Protein AF-A0A2N5IXK1-F1 (afdb_monomer_lite)

pLDDT: mean 75.49, std 18.15, range [35.62, 97.06]

Foldseek 3Di:
DVVVVVVVVVVVVVVVVVVVVVVVVPPDDDDDPPPPDDDDDDDDDDDDDDDDDDDDDDDDDDDPDDADFPFQQDDPPDDADFQGFRTAGPLRTDTDFDDPDDPNDDDDQQFFDPSQLSLQVSLVVVPQDDPDDRRHCHDSSLVSVQVSCVVVVGHRDPSPDDD

Structure (mmCIF, N/CA/C/O backbone):
data_AF-A0A2N5IXK1-F1
#
_entry.id   AF-A0A2N5IXK1-F1
#
loop_
_atom_site.group_PDB
_atom_site.id
_atom_site.type_symbol
_atom_site.label_atom_id
_atom_site.label_alt_id
_atom_site.label_comp_id
_atom_site.label_asym_id
_atom_site.label_entity_id
_atom_site.label_seq_id
_atom_site.pdbx_PDB_ins_code
_atom_site.Cartn_x
_atom_site.Cartn_y
_atom_site.Cartn_z
_atom_site.occupancy
_atom_site.B_iso_or_equiv
_atom_site.auth_seq_id
_atom_site.auth_comp_id
_atom_site.auth_asym_id
_atom_site.auth_atom_id
_atom_site.pdbx_PDB_model_num
ATOM 1 N N . MET A 1 1 ? -88.025 -33.841 108.623 1.00 56.31 1 MET A N 1
ATOM 2 C CA . MET A 1 1 ? -87.505 -34.176 107.274 1.00 56.31 1 MET A CA 1
ATOM 3 C C . MET A 1 1 ? -87.678 -33.063 106.230 1.00 56.31 1 MET A C 1
ATOM 5 O O . MET A 1 1 ? -87.089 -33.182 105.170 1.00 56.31 1 MET A O 1
ATOM 9 N N . THR A 1 2 ? -88.391 -31.962 106.502 1.00 46.94 2 THR A N 1
ATOM 10 C CA . THR A 1 2 ? -88.570 -30.840 105.549 1.00 46.94 2 THR A CA 1
ATOM 11 C C . THR A 1 2 ? -87.447 -29.791 105.598 1.00 46.94 2 THR A C 1
ATOM 13 O O . THR A 1 2 ? -87.070 -29.246 104.566 1.00 46.94 2 THR A O 1
ATOM 16 N N . LEU A 1 3 ? -86.839 -29.568 106.769 1.00 49.41 3 LEU A N 1
ATOM 17 C CA . LEU A 1 3 ? -85.755 -28.588 106.970 1.00 49.41 3 LEU A CA 1
ATOM 18 C C . LEU A 1 3 ? -84.430 -28.967 106.277 1.00 49.41 3 LEU A C 1
ATOM 20 O O . LEU A 1 3 ? -83.700 -28.094 105.818 1.00 49.41 3 LEU A O 1
ATOM 24 N N . LEU A 1 4 ? -84.144 -30.267 106.140 1.00 49.84 4 LEU A N 1
ATOM 25 C CA . LEU A 1 4 ? -82.929 -30.766 105.481 1.00 49.84 4 LEU A CA 1
ATOM 26 C C . LEU A 1 4 ? -82.989 -30.599 103.948 1.00 49.84 4 LEU A C 1
ATOM 28 O O . LEU A 1 4 ? -81.966 -30.381 103.306 1.00 49.84 4 LEU A O 1
ATOM 32 N N . ALA A 1 5 ? -84.191 -30.654 103.364 1.00 52.38 5 ALA A N 1
ATOM 33 C CA . ALA A 1 5 ? -84.392 -30.537 101.921 1.00 52.38 5 ALA A CA 1
ATOM 34 C C . ALA A 1 5 ? -84.197 -29.097 101.413 1.00 52.38 5 ALA A C 1
ATOM 36 O O . ALA A 1 5 ? -83.622 -28.900 100.347 1.00 52.38 5 ALA A O 1
ATOM 37 N N . MET A 1 6 ? -84.601 -28.078 102.183 1.00 56.41 6 MET A N 1
ATOM 38 C CA . MET A 1 6 ? -84.415 -26.673 101.779 1.00 56.41 6 MET A CA 1
ATOM 39 C C . MET A 1 6 ? -82.949 -26.224 101.851 1.00 56.41 6 MET A C 1
ATOM 41 O O . MET A 1 6 ? -82.510 -25.443 101.009 1.00 56.41 6 MET A O 1
ATOM 45 N N . LEU A 1 7 ? -82.172 -26.762 102.798 1.00 52.81 7 LEU A N 1
ATOM 46 C CA . LEU A 1 7 ? -80.740 -26.468 102.914 1.00 52.81 7 LEU A CA 1
ATOM 47 C C . LEU A 1 7 ? -79.948 -27.012 101.711 1.00 52.81 7 LEU A C 1
ATOM 49 O O . LEU A 1 7 ? -79.065 -26.338 101.185 1.00 52.81 7 LEU A O 1
ATOM 53 N N . LEU A 1 8 ? -80.310 -28.208 101.237 1.00 52.09 8 LEU A N 1
ATOM 54 C CA . LEU A 1 8 ? -79.696 -28.838 100.065 1.00 52.09 8 LEU A CA 1
ATOM 55 C C . LEU A 1 8 ? -80.005 -28.087 98.764 1.00 52.09 8 LEU A C 1
ATOM 57 O O . LEU A 1 8 ? -79.115 -27.917 97.932 1.00 52.09 8 LEU A O 1
ATOM 61 N N . VAL A 1 9 ? -81.231 -27.582 98.604 1.00 58.09 9 VAL A N 1
ATOM 62 C CA . VAL A 1 9 ? -81.610 -26.788 97.423 1.00 58.09 9 VAL A CA 1
ATOM 63 C C . VAL A 1 9 ? -80.910 -25.425 97.424 1.00 58.09 9 VAL A C 1
ATOM 65 O O . VAL A 1 9 ? -80.415 -24.998 96.383 1.00 58.09 9 VAL A O 1
ATOM 68 N N . GLY A 1 10 ? -80.786 -24.770 98.584 1.00 46.16 10 GLY A N 1
ATOM 69 C CA . GLY A 1 10 ? -80.054 -23.505 98.709 1.00 46.16 10 GLY A CA 1
ATOM 70 C C . GLY A 1 10 ? -78.570 -23.634 98.348 1.00 46.16 10 GLY A C 1
ATOM 71 O O . GLY A 1 10 ? -78.046 -22.813 97.596 1.00 46.16 10 GLY A O 1
ATOM 72 N N . LEU A 1 11 ? -77.906 -24.700 98.811 1.00 54.97 11 LEU A N 1
ATOM 73 C CA . LEU A 1 11 ? -76.498 -24.962 98.493 1.00 54.97 11 LEU A CA 1
ATOM 74 C C . LEU A 1 11 ? -76.287 -25.241 96.993 1.00 54.97 11 LEU A C 1
ATOM 76 O O . LEU A 1 11 ? -75.296 -24.803 96.409 1.00 54.97 11 LEU A O 1
ATOM 80 N N . LEU A 1 12 ? -77.239 -25.930 96.357 1.00 49.38 12 LEU A N 1
ATOM 81 C CA . LEU A 1 12 ? -77.168 -26.278 94.939 1.00 49.38 12 LEU A CA 1
ATOM 82 C C . LEU A 1 12 ? -77.356 -25.051 94.033 1.00 49.38 12 LEU A C 1
ATOM 84 O O . LEU A 1 12 ? -76.640 -24.908 93.045 1.00 49.38 12 LEU A O 1
ATOM 88 N N . VAL A 1 13 ? -78.244 -24.120 94.397 1.00 56.47 13 VAL A N 1
ATOM 89 C CA . VAL A 1 13 ? -78.426 -22.863 93.648 1.00 56.47 13 VAL A CA 1
ATOM 90 C C . VAL A 1 13 ? -77.197 -21.955 93.776 1.00 56.47 13 VAL A C 1
ATOM 92 O O . VAL A 1 13 ? -76.730 -21.422 92.771 1.00 56.47 13 VAL A O 1
ATOM 95 N N . VAL A 1 14 ? -76.616 -21.826 94.975 1.00 53.66 14 VAL A N 1
ATOM 96 C CA . VAL A 1 14 ? -75.393 -21.024 95.185 1.00 53.66 14 VAL A CA 1
ATOM 97 C C . VAL A 1 14 ? -74.198 -21.614 94.427 1.00 53.66 14 VAL A C 1
ATOM 99 O O . VAL A 1 14 ? -73.434 -20.867 93.816 1.00 53.66 14 VAL A O 1
ATOM 102 N N . GLY A 1 15 ? -74.070 -22.945 94.396 1.00 47.12 15 GLY A N 1
ATOM 103 C CA . GLY A 1 15 ? -73.021 -23.631 93.639 1.00 47.12 15 GLY A CA 1
ATOM 104 C C . GLY A 1 15 ? -73.095 -23.363 92.133 1.00 47.12 15 GLY A C 1
ATOM 105 O O . GLY A 1 15 ? -72.076 -23.052 91.519 1.00 47.12 15 GLY A O 1
ATOM 106 N N . VAL A 1 16 ? -74.299 -23.401 91.548 1.00 54.97 16 VAL A N 1
ATOM 107 C CA . VAL A 1 16 ? -74.495 -23.161 90.108 1.00 54.97 16 VAL A CA 1
ATOM 108 C C . VAL A 1 16 ? -74.188 -21.708 89.729 1.00 54.97 16 VAL A C 1
ATOM 110 O O . VAL A 1 16 ? -73.510 -21.478 88.726 1.00 54.97 16 VAL A O 1
ATOM 113 N N . VAL A 1 17 ? -74.594 -20.725 90.543 1.00 52.72 17 VAL A N 1
ATOM 114 C CA . VAL A 1 17 ? -74.284 -19.306 90.278 1.00 52.72 17 VAL A CA 1
ATOM 115 C C . VAL A 1 17 ? -72.785 -19.009 90.431 1.00 52.72 17 VAL A C 1
ATOM 117 O O . VAL A 1 17 ? -72.221 -18.279 89.620 1.00 52.72 17 VAL A O 1
ATOM 120 N N . ALA A 1 18 ? -72.100 -19.618 91.405 1.00 48.97 18 ALA A N 1
ATOM 121 C CA . ALA A 1 18 ? -70.651 -19.455 91.551 1.00 48.97 18 ALA A CA 1
ATOM 122 C C . ALA A 1 18 ? -69.880 -20.024 90.343 1.00 48.97 18 ALA A C 1
ATOM 124 O O . ALA A 1 18 ? -68.921 -19.410 89.871 1.00 48.97 18 ALA A O 1
ATOM 125 N N . THR A 1 19 ? -70.330 -21.156 89.787 1.00 50.62 19 THR A N 1
ATOM 126 C CA . THR A 1 19 ? -69.709 -21.743 88.589 1.00 50.62 19 THR A CA 1
ATOM 127 C C . THR A 1 19 ? -69.956 -20.941 87.311 1.00 50.62 19 THR A C 1
ATOM 129 O O . THR A 1 19 ? -69.054 -20.850 86.482 1.00 50.62 19 THR A O 1
ATOM 132 N N . THR A 1 20 ? -71.123 -20.316 87.126 1.00 54.28 20 THR A N 1
ATOM 133 C CA . THR A 1 20 ? -71.407 -19.553 85.895 1.00 54.28 20 THR A CA 1
ATOM 134 C C . THR A 1 20 ? -70.627 -18.240 85.821 1.00 54.28 20 THR A C 1
ATOM 136 O O . THR A 1 20 ? -70.146 -17.884 84.744 1.00 54.28 20 THR A O 1
ATOM 139 N N . VAL A 1 21 ? -70.427 -17.556 86.954 1.00 56.66 21 VAL A N 1
ATOM 140 C CA . VAL A 1 21 ? -69.632 -16.315 87.022 1.00 56.66 21 VAL A CA 1
ATOM 141 C C . VAL A 1 21 ? -68.136 -16.605 86.847 1.00 56.66 21 VAL A C 1
ATOM 143 O O . VAL A 1 21 ? -67.452 -15.883 86.121 1.00 56.66 21 VAL A O 1
ATOM 146 N N . GLY A 1 22 ? -67.635 -17.706 87.421 1.00 49.69 22 GLY A N 1
ATOM 147 C CA . GLY A 1 22 ? -66.241 -18.132 87.247 1.00 49.69 22 GLY A CA 1
ATOM 148 C C . GLY A 1 22 ? -65.883 -18.492 85.799 1.00 49.69 22 GLY A C 1
ATOM 149 O O . GLY A 1 22 ? -64.770 -18.225 85.357 1.00 49.69 22 GLY A O 1
ATOM 150 N N . ILE A 1 23 ? -66.832 -19.033 85.026 1.00 49.50 23 ILE A N 1
ATOM 151 C CA . ILE A 1 23 ? -66.604 -19.433 83.626 1.00 49.50 23 ILE A CA 1
ATOM 152 C C . ILE A 1 23 ? -66.670 -18.236 82.656 1.00 49.50 23 ILE A C 1
ATOM 154 O O . ILE A 1 23 ? -66.015 -18.265 81.612 1.00 49.50 23 ILE A O 1
ATOM 158 N N . GLN A 1 24 ? -67.399 -17.159 82.983 1.00 49.53 24 GLN A N 1
ATOM 159 C CA . GLN A 1 24 ? -67.394 -15.935 82.164 1.00 49.53 24 GLN A CA 1
ATOM 160 C C . GLN A 1 24 ? -66.088 -15.139 82.284 1.00 49.53 24 GLN A C 1
ATOM 162 O O . GLN A 1 24 ? -65.671 -14.521 81.308 1.00 49.53 24 GLN A O 1
ATOM 167 N N . ALA A 1 25 ? -65.411 -15.197 83.433 1.00 49.00 25 ALA A N 1
ATOM 168 C CA . ALA A 1 25 ? -64.167 -14.462 83.669 1.00 49.00 25 ALA A CA 1
ATOM 169 C C . ALA A 1 25 ? -62.928 -15.071 82.975 1.00 49.00 25 ALA A C 1
ATOM 171 O O . ALA A 1 25 ? -61.866 -14.454 82.977 1.00 49.00 25 ALA A O 1
ATOM 172 N N . SER A 1 26 ? -63.037 -16.263 82.373 1.00 49.75 26 SER A N 1
ATOM 173 C CA . SER A 1 26 ? -61.887 -17.006 81.824 1.00 49.75 26 SER A CA 1
ATOM 174 C C . SER A 1 26 ? -61.920 -17.229 80.309 1.00 49.75 26 SER A C 1
ATOM 176 O O . SER A 1 26 ? -61.146 -18.032 79.792 1.00 49.75 26 SER A O 1
ATOM 178 N N . ARG A 1 27 ? -62.775 -16.522 79.559 1.00 51.09 27 ARG A N 1
ATOM 179 C CA . ARG A 1 27 ? -62.769 -16.587 78.087 1.00 51.09 27 ARG A CA 1
ATOM 180 C C . ARG A 1 27 ? -62.034 -15.393 77.470 1.00 51.09 27 ARG A C 1
ATOM 182 O O . ARG A 1 27 ? -62.657 -14.454 77.000 1.00 51.09 27 ARG A O 1
ATOM 189 N N . GLY A 1 28 ? -60.702 -15.510 77.475 1.00 45.88 28 GLY A N 1
ATOM 190 C CA . GLY A 1 28 ? -59.775 -14.993 76.459 1.00 45.88 28 GLY A CA 1
ATOM 191 C C . GLY A 1 28 ? -59.568 -13.479 76.386 1.00 45.88 28 GLY A C 1
ATOM 192 O O . GLY A 1 28 ? -60.270 -12.795 75.647 1.00 45.88 28 GLY A O 1
ATOM 193 N N . GLN A 1 29 ? -58.517 -12.972 77.041 1.00 50.97 29 GLN A N 1
ATOM 194 C CA . GLN A 1 29 ? -57.837 -11.770 76.546 1.00 50.97 29 GLN A CA 1
ATOM 195 C C . GLN A 1 29 ? -57.317 -12.069 75.129 1.00 50.97 29 GLN A C 1
ATOM 197 O O . GLN A 1 29 ? -56.680 -13.108 74.948 1.00 50.97 29 GLN A O 1
ATOM 202 N N . PRO A 1 30 ? -57.571 -11.212 74.129 1.00 49.03 30 PRO A N 1
ATOM 203 C CA . PRO A 1 30 ? -56.895 -11.313 72.844 1.00 49.03 30 PRO A CA 1
ATOM 204 C C . PRO A 1 30 ? -55.384 -11.222 73.087 1.00 49.03 30 PRO A C 1
ATOM 206 O O . PRO A 1 30 ? -54.905 -10.192 73.559 1.00 49.03 30 PRO A O 1
ATOM 209 N N . GLU A 1 31 ? -54.641 -12.299 72.826 1.00 61.09 31 GLU A N 1
ATOM 210 C CA . GLU A 1 31 ? -53.180 -12.234 72.767 1.00 61.09 31 GLU A CA 1
ATOM 211 C C . GLU A 1 31 ? -52.816 -11.247 71.657 1.00 61.09 31 GLU A C 1
ATOM 213 O O . GLU A 1 31 ? -53.171 -11.446 70.492 1.00 61.09 31 GLU A O 1
ATOM 218 N N . GLU A 1 32 ? -52.160 -10.144 72.026 1.00 59.16 32 GLU A N 1
A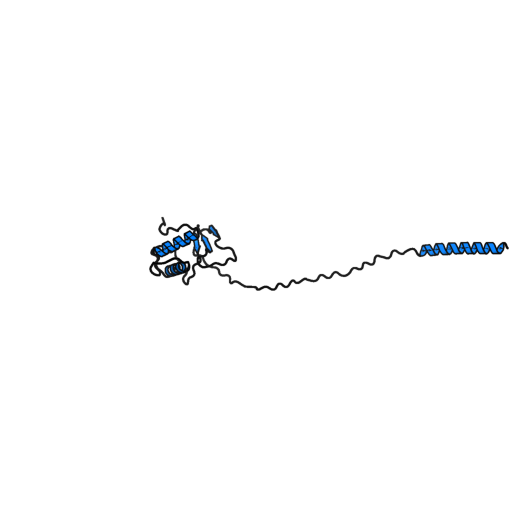TOM 219 C CA . GLU A 1 32 ? -51.607 -9.216 71.047 1.00 59.16 32 GLU A CA 1
ATOM 220 C C . GLU A 1 32 ? -50.683 -10.003 70.104 1.00 59.16 32 GLU A C 1
ATOM 222 O O . GLU A 1 32 ? -49.837 -10.768 70.581 1.00 59.16 32 GLU A O 1
ATOM 227 N N . PRO A 1 33 ? -50.824 -9.868 68.774 1.00 50.53 33 PRO A N 1
ATOM 228 C CA . PRO A 1 33 ? -49.968 -10.581 67.843 1.00 50.53 33 PRO A CA 1
ATOM 229 C C . PRO A 1 33 ? -48.516 -10.157 68.075 1.00 50.53 33 PRO A C 1
ATOM 231 O O . PRO A 1 33 ? -48.122 -9.037 67.751 1.00 50.53 33 PRO A O 1
ATOM 234 N N . ALA A 1 34 ? -47.711 -11.062 68.633 1.00 54.62 34 ALA A N 1
ATOM 235 C CA . ALA A 1 34 ? -46.278 -10.872 68.771 1.00 54.62 34 ALA A CA 1
ATOM 236 C C . ALA A 1 34 ? -45.654 -10.796 67.370 1.00 54.62 34 ALA A C 1
ATOM 238 O O . ALA A 1 34 ? -45.424 -11.806 66.703 1.00 54.62 34 ALA A O 1
ATOM 239 N N . THR A 1 35 ? -45.383 -9.581 66.900 1.00 46.81 35 THR A N 1
ATOM 240 C CA . THR A 1 35 ? -44.613 -9.354 65.679 1.00 46.81 35 THR A CA 1
ATOM 241 C C . THR A 1 35 ? -43.155 -9.726 65.935 1.00 46.81 35 THR A C 1
ATOM 243 O O . THR A 1 35 ? -42.378 -8.935 66.469 1.00 46.81 35 THR A O 1
ATOM 246 N N . LEU A 1 36 ? -42.773 -10.945 65.554 1.00 44.50 36 LEU A N 1
ATOM 247 C CA . LEU A 1 36 ? -41.376 -11.362 65.424 1.00 44.50 36 LEU A CA 1
ATOM 248 C C . LEU A 1 36 ? -40.773 -10.707 64.176 1.00 44.50 36 LEU A C 1
ATOM 250 O O . LEU A 1 36 ? -40.647 -11.320 63.117 1.00 44.50 36 LEU A O 1
ATOM 254 N N . THR A 1 37 ? -40.411 -9.432 64.286 1.00 54.78 37 THR A N 1
ATOM 255 C CA . THR A 1 37 ? -39.716 -8.715 63.215 1.00 54.78 37 THR A CA 1
ATOM 256 C C . THR A 1 37 ? -38.216 -8.967 63.353 1.00 54.78 37 THR A C 1
ATOM 258 O O . THR A 1 37 ? -37.537 -8.345 64.168 1.00 54.78 37 THR A O 1
ATOM 261 N N . ALA A 1 38 ? -37.674 -9.906 62.577 1.00 62.56 38 ALA A N 1
ATOM 262 C CA . ALA A 1 38 ? -36.228 -10.083 62.473 1.00 62.56 38 ALA A CA 1
ATOM 263 C C . ALA A 1 38 ? -35.623 -8.945 61.634 1.00 62.56 38 ALA A C 1
ATOM 265 O O . ALA A 1 38 ? -36.141 -8.596 60.572 1.00 62.56 38 ALA A O 1
ATOM 266 N N . THR A 1 39 ? -34.516 -8.355 62.089 1.00 58.53 39 THR A N 1
ATOM 267 C CA . THR A 1 39 ? -33.804 -7.315 61.335 1.00 58.53 39 THR A CA 1
ATOM 268 C C . THR A 1 39 ? -33.257 -7.884 60.024 1.00 58.53 39 THR A C 1
ATOM 270 O O . THR A 1 39 ? -32.372 -8.740 60.031 1.00 58.53 39 THR A O 1
ATOM 273 N N . ILE A 1 40 ? -33.747 -7.377 58.892 1.00 58.69 40 ILE A N 1
ATOM 274 C CA . ILE A 1 40 ? -33.197 -7.675 57.565 1.00 58.69 40 ILE A CA 1
ATOM 275 C C . ILE A 1 40 ? -31.800 -7.042 57.481 1.00 58.69 40 ILE A C 1
ATOM 277 O O . ILE A 1 40 ? -31.646 -5.837 57.674 1.00 58.69 40 ILE A O 1
ATOM 281 N N . ARG A 1 41 ? -30.764 -7.851 57.218 1.00 57.75 41 ARG A N 1
ATOM 282 C CA . ARG A 1 41 ? -29.396 -7.371 56.966 1.00 57.75 41 ARG A CA 1
ATOM 283 C C . ARG A 1 41 ? -29.095 -7.431 55.474 1.00 57.75 41 ARG A C 1
ATOM 285 O O . ARG A 1 41 ? -28.936 -8.516 54.922 1.00 57.75 41 ARG A O 1
ATOM 292 N N . THR A 1 42 ? -28.951 -6.275 54.842 1.00 55.84 42 THR A N 1
ATOM 293 C CA . THR A 1 42 ? -28.421 -6.163 53.480 1.00 55.84 42 THR A CA 1
ATOM 294 C C . THR A 1 42 ? -26.915 -6.430 53.524 1.00 55.84 42 THR A C 1
ATOM 296 O O . THR A 1 42 ? -26.179 -5.714 54.200 1.00 55.84 42 THR A O 1
ATOM 299 N N . ARG A 1 43 ? -26.444 -7.485 52.853 1.00 57.84 43 ARG A N 1
ATOM 300 C CA . ARG A 1 43 ? -25.011 -7.728 52.619 1.00 57.84 43 ARG A CA 1
ATOM 301 C C . ARG A 1 43 ? -24.707 -7.465 51.152 1.00 57.84 43 ARG A C 1
ATOM 303 O O . ARG A 1 43 ? -25.490 -7.844 50.287 1.00 57.84 43 ARG A O 1
ATOM 310 N N . THR A 1 44 ? -23.571 -6.840 50.883 1.00 66.25 44 THR A N 1
ATOM 311 C CA . THR A 1 44 ? -23.043 -6.692 49.528 1.00 66.25 44 THR A CA 1
ATOM 312 C C . THR A 1 44 ? -22.620 -8.070 49.023 1.00 66.25 44 THR A C 1
ATOM 314 O O . THR A 1 44 ? -21.726 -8.683 49.606 1.00 66.25 44 THR A O 1
ATOM 317 N N . LEU A 1 45 ? -23.265 -8.577 47.970 1.00 57.53 45 LEU A N 1
ATOM 318 C CA . LEU A 1 45 ? -22.700 -9.668 47.180 1.00 57.53 45 LEU A CA 1
ATOM 319 C C . LEU A 1 45 ? -21.609 -9.046 46.306 1.00 57.53 45 LEU A C 1
ATOM 321 O O . LEU A 1 45 ? -21.910 -8.263 45.409 1.00 57.53 45 LEU A O 1
ATOM 325 N N . ALA A 1 46 ? -20.350 -9.336 46.622 1.00 66.44 46 ALA A N 1
ATOM 326 C CA . ALA A 1 46 ? -19.236 -9.040 45.738 1.00 66.44 46 ALA A CA 1
ATOM 327 C C . ALA A 1 46 ? -19.022 -10.265 44.846 1.00 66.44 46 ALA A C 1
ATOM 329 O O . ALA A 1 46 ? -18.762 -11.353 45.358 1.00 66.44 46 ALA A O 1
ATOM 330 N N . ASP A 1 47 ? -19.181 -10.085 43.538 1.00 64.19 47 ASP A N 1
ATOM 331 C CA . ASP A 1 47 ? -18.802 -11.080 42.540 1.00 64.19 47 ASP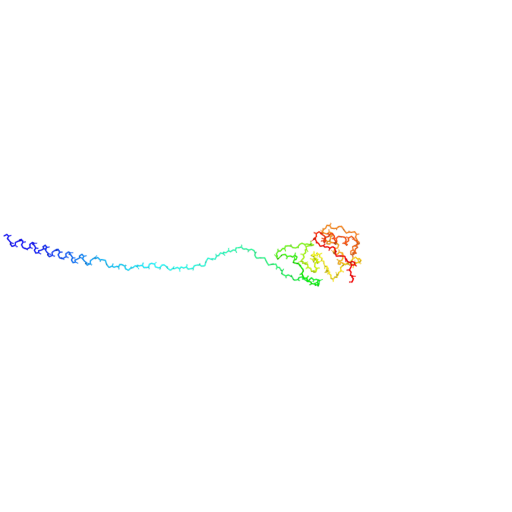 A CA 1
ATOM 332 C C . ASP A 1 47 ? -17.396 -10.714 42.050 1.00 64.19 47 ASP A C 1
ATOM 334 O O . ASP A 1 47 ? -17.189 -9.671 41.421 1.00 64.19 47 ASP A O 1
ATOM 338 N N . GLU A 1 48 ? -16.398 -11.498 42.453 1.00 69.94 48 GLU A N 1
ATOM 339 C CA . GLU A 1 48 ? -14.998 -11.247 42.119 1.00 69.94 48 GLU A CA 1
ATOM 340 C C . GLU A 1 48 ? -14.682 -11.897 40.770 1.00 69.94 48 GLU A C 1
ATOM 342 O O . GLU A 1 48 ? -14.392 -13.089 40.664 1.00 69.94 48 GLU A O 1
ATOM 347 N N . MET A 1 49 ? -14.757 -11.103 39.704 1.00 71.06 49 MET A N 1
ATOM 348 C CA . MET A 1 49 ? -14.387 -11.555 38.368 1.00 71.06 49 MET A CA 1
ATOM 349 C C . MET A 1 49 ? -12.872 -11.461 38.174 1.00 71.06 49 MET A C 1
ATOM 351 O O . MET A 1 49 ? -12.301 -10.371 38.146 1.00 71.06 49 MET A O 1
ATOM 355 N N . THR A 1 50 ? -12.213 -12.604 37.980 1.00 77.88 50 THR A N 1
ATOM 356 C CA . THR A 1 50 ? -10.794 -12.635 37.601 1.00 77.88 50 THR A CA 1
ATOM 357 C C . THR A 1 50 ? -10.667 -12.494 36.084 1.00 77.88 50 THR A C 1
ATOM 359 O O . THR A 1 50 ? -11.177 -13.321 35.330 1.00 77.88 50 THR A O 1
ATOM 362 N N . GLY A 1 51 ? -9.968 -11.457 35.623 1.00 78.00 51 GLY A N 1
ATOM 363 C CA . GLY A 1 51 ? -9.703 -11.213 34.206 1.00 78.00 51 GLY A CA 1
ATOM 364 C C . GLY A 1 51 ? -8.335 -10.574 33.989 1.00 78.00 51 GLY A C 1
ATOM 365 O O . GLY A 1 51 ? -7.765 -9.961 34.890 1.00 78.00 51 GLY A O 1
ATOM 366 N N . LYS A 1 52 ? -7.784 -10.717 32.783 1.00 80.38 52 LYS A N 1
ATOM 367 C CA . LYS A 1 52 ? -6.519 -10.077 32.407 1.00 80.38 52 LYS A CA 1
ATOM 368 C C . LYS A 1 52 ? -6.815 -8.718 31.775 1.00 80.38 52 LYS A C 1
ATOM 370 O O . LYS A 1 52 ? -7.336 -8.666 30.664 1.00 80.38 52 LYS A O 1
ATOM 375 N N . LEU A 1 53 ? -6.461 -7.625 32.454 1.00 73.56 53 LEU A N 1
ATOM 376 C CA . LEU A 1 53 ? -6.457 -6.300 31.835 1.00 73.56 53 LEU A CA 1
ATOM 377 C C . LEU A 1 53 ? -5.237 -6.188 30.921 1.00 73.56 53 LEU A C 1
ATOM 379 O O . LEU A 1 53 ? -4.102 -6.382 31.355 1.00 73.56 53 LEU A O 1
ATOM 383 N N . VAL A 1 54 ? -5.473 -5.874 29.651 1.00 74.50 54 VAL A N 1
ATOM 384 C CA . VAL A 1 54 ? -4.413 -5.610 28.678 1.00 74.50 54 VAL A CA 1
ATOM 385 C C . VAL A 1 54 ? -4.599 -4.184 28.182 1.00 74.50 54 VAL A C 1
ATOM 387 O O . VAL A 1 54 ? -5.628 -3.854 27.596 1.00 74.50 54 VAL A O 1
ATOM 390 N N . ALA A 1 55 ? -3.623 -3.321 28.455 1.00 70.75 55 ALA A N 1
ATOM 391 C CA . ALA A 1 55 ? -3.587 -1.983 27.888 1.00 70.75 55 ALA A CA 1
ATOM 392 C C . ALA A 1 55 ? -2.955 -2.059 26.494 1.00 70.75 55 ALA A C 1
ATOM 394 O O . ALA A 1 55 ? -1.801 -2.465 26.361 1.00 70.75 55 ALA A O 1
ATOM 395 N N . PHE A 1 56 ? -3.700 -1.661 25.464 1.00 70.56 56 PHE A N 1
ATOM 396 C CA . PHE A 1 56 ? -3.143 -1.468 24.130 1.00 70.56 56 PHE A CA 1
ATOM 397 C C . PHE A 1 56 ? -2.677 -0.014 24.001 1.00 70.56 56 PHE A C 1
ATOM 399 O O . PHE A 1 56 ? -3.482 0.894 24.243 1.00 70.56 56 PHE A O 1
ATOM 406 N N . PRO A 1 57 ? -1.404 0.245 23.655 1.00 70.56 57 PRO A N 1
ATOM 407 C CA . PRO A 1 57 ? -0.950 1.603 23.401 1.00 70.56 57 PRO A CA 1
ATOM 408 C C . PRO A 1 57 ? -1.770 2.200 22.252 1.00 70.56 57 PRO A C 1
ATOM 410 O O . PRO A 1 57 ? -1.898 1.599 21.187 1.00 70.56 57 PRO A O 1
ATOM 413 N N . LYS A 1 58 ? -2.349 3.382 22.477 1.00 66.81 58 LYS A N 1
ATOM 414 C CA . LYS A 1 58 ? -3.025 4.144 21.423 1.00 66.81 58 LYS A CA 1
ATOM 415 C C . LYS A 1 58 ? -1.986 4.997 20.707 1.00 66.81 58 LYS A C 1
ATOM 417 O O . LYS A 1 58 ? -1.305 5.792 21.349 1.00 66.81 58 LYS A O 1
ATOM 422 N N . ALA A 1 59 ? -1.888 4.843 19.393 1.00 71.12 59 ALA A N 1
ATOM 423 C CA . ALA A 1 59 ? -1.084 5.695 18.530 1.00 71.12 59 ALA A CA 1
ATOM 424 C C . ALA A 1 59 ? -1.988 6.327 17.470 1.00 71.12 59 ALA A C 1
ATOM 426 O O . ALA A 1 59 ? -2.885 5.670 16.942 1.00 71.12 59 ALA A O 1
ATOM 427 N N . THR A 1 60 ? -1.746 7.597 17.162 1.00 72.50 60 THR A N 1
ATOM 428 C CA . THR A 1 60 ? -2.416 8.286 16.058 1.00 72.50 60 THR A CA 1
ATOM 429 C C . THR A 1 60 ? -1.505 8.218 14.841 1.00 72.50 60 THR A C 1
ATOM 431 O O . THR A 1 60 ? -0.399 8.755 14.872 1.00 72.50 60 THR A O 1
ATOM 434 N N . ALA A 1 61 ? -1.957 7.560 13.776 1.00 73.12 61 ALA A N 1
ATOM 435 C CA . ALA A 1 61 ? -1.272 7.575 12.489 1.00 73.12 61 ALA A CA 1
ATOM 436 C C . ALA A 1 61 ? -1.785 8.751 11.651 1.00 73.12 61 ALA A C 1
ATOM 438 O O . ALA A 1 61 ? -2.993 8.966 11.550 1.00 73.12 61 ALA A O 1
ATOM 439 N N . HIS A 1 62 ? -0.872 9.509 11.048 1.00 75.88 62 HIS A N 1
ATOM 440 C CA . HIS A 1 62 ? -1.244 10.515 10.062 1.00 75.88 62 HIS A CA 1
ATOM 441 C C . HIS A 1 62 ? -1.379 9.846 8.696 1.00 75.88 62 HIS A C 1
ATOM 443 O O . HIS A 1 62 ? -0.444 9.196 8.227 1.00 75.88 62 HIS A O 1
ATOM 449 N N . VAL A 1 63 ? -2.539 10.006 8.067 1.00 74.94 63 VAL A N 1
ATOM 450 C CA . VAL A 1 63 ? -2.769 9.544 6.701 1.00 74.94 63 VAL A CA 1
ATOM 451 C C . VAL A 1 63 ? -2.562 10.739 5.771 1.00 74.94 63 VAL A C 1
ATOM 453 O O . VAL A 1 63 ? -3.332 11.694 5.867 1.00 74.94 63 VAL A O 1
ATOM 456 N N . PRO A 1 64 ? -1.560 10.712 4.873 1.00 71.81 64 PRO A N 1
ATOM 457 C CA . PRO A 1 64 ? -1.291 11.798 3.934 1.00 71.81 64 PRO A CA 1
ATOM 458 C C . PRO A 1 64 ? -2.271 11.755 2.745 1.00 71.81 64 PRO A C 1
ATOM 460 O O . PRO A 1 64 ? -1.862 11.680 1.589 1.00 71.81 64 PRO A O 1
ATOM 463 N N . ALA A 1 65 ? -3.573 11.742 3.032 1.00 73.50 65 ALA A N 1
ATOM 464 C CA . ALA A 1 65 ? -4.643 11.785 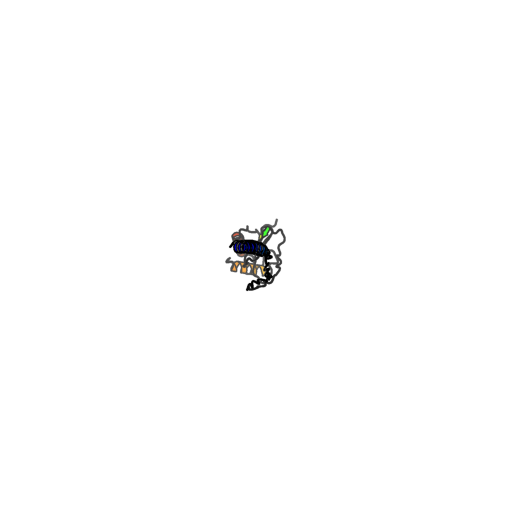2.045 1.00 73.50 65 ALA A CA 1
ATOM 465 C C . ALA A 1 65 ? -5.573 12.958 2.364 1.00 73.50 65 ALA A C 1
ATOM 467 O O . ALA A 1 65 ? -6.055 13.090 3.488 1.00 73.50 65 ALA A O 1
ATOM 468 N N . GLU A 1 66 ? -5.826 13.795 1.363 1.00 77.88 66 GLU A N 1
ATOM 469 C CA . GLU A 1 66 ? -6.849 14.839 1.406 1.00 77.88 66 GLU A CA 1
ATOM 470 C C . GLU A 1 66 ? -8.084 14.340 0.650 1.00 77.88 66 GLU A C 1
ATOM 472 O O . GLU A 1 66 ? -7.936 13.669 -0.370 1.00 77.88 66 GLU A O 1
ATOM 477 N N . GLY A 1 67 ? -9.285 14.646 1.148 1.00 84.69 67 GLY A N 1
ATOM 478 C CA . GLY A 1 67 ? -10.538 14.249 0.501 1.00 84.69 67 GLY A CA 1
ATOM 479 C C . GLY A 1 67 ? -11.649 13.890 1.485 1.00 84.69 67 GLY A C 1
ATOM 480 O O . GLY A 1 67 ? -11.575 14.196 2.678 1.00 84.69 67 GLY A O 1
ATOM 481 N N . THR A 1 68 ? -12.691 13.232 0.978 1.00 84.75 68 THR A N 1
ATOM 482 C CA . THR A 1 68 ? -13.832 12.761 1.774 1.00 84.75 68 THR A CA 1
ATOM 483 C C . THR A 1 68 ? -13.669 11.283 2.105 1.00 84.75 68 THR A C 1
ATOM 485 O O . THR A 1 68 ? -13.460 10.456 1.217 1.00 84.75 68 THR A O 1
ATOM 488 N N . VAL A 1 69 ? -13.811 10.922 3.385 1.00 86.88 69 VAL A N 1
ATOM 489 C CA . VAL A 1 69 ? -13.883 9.511 3.788 1.00 86.88 69 VAL A CA 1
ATOM 490 C C . VAL A 1 69 ? -15.183 8.926 3.238 1.00 86.88 69 VAL A C 1
ATOM 492 O O . VAL A 1 69 ? -16.273 9.295 3.663 1.00 86.88 69 VAL A O 1
ATOM 495 N N . THR A 1 70 ? -15.053 8.037 2.259 1.00 85.25 70 THR A N 1
ATOM 496 C CA . THR A 1 70 ? -16.172 7.437 1.513 1.00 85.25 70 THR A CA 1
ATOM 497 C C . THR A 1 70 ? -16.600 6.101 2.108 1.00 85.25 70 THR A C 1
ATOM 499 O O . THR A 1 70 ? -17.765 5.718 2.010 1.00 85.25 70 THR A O 1
ATOM 502 N N . ARG A 1 71 ? -15.678 5.396 2.777 1.00 82.62 71 ARG A N 1
ATOM 503 C CA . ARG A 1 71 ? -15.964 4.139 3.471 1.00 82.62 71 ARG A CA 1
ATOM 504 C C . ARG A 1 71 ? -15.024 3.926 4.651 1.00 82.62 71 ARG A C 1
ATOM 506 O O . ARG A 1 71 ? -13.832 4.236 4.582 1.00 82.62 71 ARG A O 1
ATOM 513 N N . GLU A 1 72 ? -15.559 3.331 5.710 1.00 80.75 72 GLU A N 1
ATOM 514 C CA . GLU A 1 72 ? -14.758 2.798 6.810 1.00 80.75 72 GLU A CA 1
ATOM 515 C C . GLU A 1 72 ? -14.017 1.537 6.338 1.00 80.75 72 GLU A C 1
ATOM 517 O O . GLU A 1 72 ? -14.623 0.628 5.770 1.00 80.75 72 GLU A O 1
ATOM 522 N N . GLY A 1 73 ? -12.694 1.496 6.525 1.00 72.31 73 GLY A N 1
ATOM 523 C CA . GLY A 1 73 ? -11.863 0.349 6.130 1.00 72.31 73 GLY A CA 1
ATOM 524 C C . GLY A 1 73 ? -11.674 -0.686 7.239 1.00 72.31 73 GLY A C 1
ATOM 525 O O . GLY A 1 73 ? -11.330 -1.830 6.963 1.00 72.31 73 GLY A O 1
ATOM 526 N N . LEU A 1 74 ? -11.932 -0.304 8.492 1.00 81.50 74 LEU A N 1
ATOM 527 C CA . LEU A 1 74 ? -11.630 -1.090 9.683 1.00 81.50 74 LEU A CA 1
ATOM 528 C C . LEU A 1 74 ? -12.779 -1.046 10.681 1.00 81.50 74 LEU A C 1
ATOM 530 O O . LEU A 1 74 ? -13.299 0.019 10.998 1.00 81.50 74 LEU A O 1
ATOM 534 N N . THR A 1 75 ? -13.103 -2.201 11.258 1.00 81.69 75 THR A N 1
ATOM 535 C CA . THR A 1 75 ? -13.942 -2.274 12.458 1.00 81.69 75 THR A CA 1
ATOM 536 C C . THR A 1 75 ? -13.069 -2.142 13.704 1.00 81.69 75 THR A C 1
ATOM 538 O O . THR A 1 75 ? -11.977 -2.710 13.772 1.00 81.69 75 THR A O 1
ATOM 541 N N . ALA A 1 76 ? -13.543 -1.413 14.716 1.00 79.25 76 ALA A N 1
ATOM 542 C CA . ALA A 1 76 ? -12.829 -1.289 15.984 1.00 79.25 76 ALA A CA 1
ATOM 543 C C . ALA A 1 76 ? -12.557 -2.674 16.605 1.00 79.25 76 ALA A C 1
ATOM 545 O O . ALA A 1 76 ? -13.470 -3.480 16.770 1.00 79.25 76 ALA A O 1
ATOM 546 N N . GLY A 1 77 ? -11.294 -2.936 16.954 1.00 79.94 77 GLY A N 1
ATOM 547 C CA . GLY A 1 77 ? -10.851 -4.224 17.500 1.00 79.94 77 GLY A CA 1
ATOM 548 C C . GLY A 1 77 ? -10.454 -5.274 16.454 1.00 79.94 77 GLY A C 1
ATOM 549 O O . GLY A 1 77 ? -10.036 -6.361 16.846 1.00 79.94 77 GLY A O 1
ATOM 550 N N . ALA A 1 78 ? -10.544 -4.973 15.154 1.00 83.00 78 ALA A N 1
ATOM 551 C CA . ALA A 1 78 ? -10.022 -5.848 14.107 1.00 83.00 78 ALA A CA 1
ATOM 552 C C . ALA A 1 78 ? -8.483 -5.853 14.091 1.00 83.00 78 ALA A C 1
ATOM 554 O O . ALA A 1 78 ? -7.844 -4.817 14.289 1.00 83.00 78 ALA A O 1
ATOM 555 N N . ASN A 1 79 ? -7.896 -7.020 13.813 1.00 84.69 79 ASN A N 1
ATOM 556 C CA . ASN A 1 79 ? -6.478 -7.118 13.476 1.00 84.69 79 ASN A CA 1
ATOM 557 C C . ASN A 1 79 ? -6.281 -6.676 12.024 1.00 84.69 79 ASN A C 1
ATOM 559 O O . ASN A 1 79 ? -7.074 -7.037 11.154 1.00 84.69 79 ASN A O 1
ATOM 563 N N . LEU A 1 80 ? -5.229 -5.898 11.784 1.00 85.38 80 LEU A N 1
ATOM 564 C CA . LEU A 1 80 ? -4.879 -5.392 10.465 1.00 85.38 80 LEU A CA 1
ATOM 565 C C . LEU A 1 80 ? -3.496 -5.896 10.073 1.00 85.38 80 LEU A C 1
ATOM 567 O O . LEU A 1 80 ? -2.500 -5.521 10.693 1.00 85.38 80 LEU A O 1
ATOM 571 N N . ASP A 1 81 ? -3.458 -6.705 9.023 1.00 89.25 81 ASP A N 1
ATOM 572 C CA . ASP A 1 81 ? -2.222 -7.205 8.434 1.00 89.25 81 ASP A CA 1
ATOM 573 C C . ASP A 1 81 ? -1.740 -6.301 7.294 1.00 89.25 81 ASP A C 1
ATOM 575 O O . ASP A 1 81 ? -2.461 -5.422 6.805 1.00 89.25 81 ASP A O 1
ATOM 579 N N . GLU A 1 82 ? -0.494 -6.508 6.864 1.00 90.81 82 GLU A N 1
ATOM 580 C CA . GLU A 1 82 ? 0.047 -5.815 5.698 1.00 90.81 82 GLU A CA 1
ATOM 581 C C . GLU A 1 82 ? -0.836 -6.037 4.462 1.00 90.81 82 GLU A C 1
ATOM 583 O O . GLU A 1 82 ? -1.335 -7.131 4.212 1.00 90.81 82 GLU A O 1
ATOM 588 N N . GLY A 1 83 ? -1.043 -4.965 3.703 1.00 89.06 83 GLY A N 1
ATOM 589 C CA . GLY A 1 83 ? -1.974 -4.907 2.588 1.00 89.06 83 GLY A CA 1
ATOM 590 C C . GLY A 1 83 ? -3.404 -4.551 3.002 1.00 89.06 83 GLY A C 1
ATOM 591 O O . GLY A 1 83 ? -4.170 -4.068 2.166 1.00 89.06 83 GLY A O 1
ATOM 592 N N . GLY A 1 84 ? -3.789 -4.716 4.266 1.00 90.12 84 GLY A N 1
ATOM 593 C CA . GLY A 1 84 ? -5.152 -4.427 4.693 1.00 90.12 84 GLY A CA 1
ATOM 594 C C . GLY A 1 84 ? -5.558 -2.959 4.486 1.00 90.12 84 GLY A C 1
ATOM 595 O O . GLY A 1 84 ? -4.728 -2.045 4.506 1.00 90.12 84 GLY A O 1
ATOM 596 N N . VAL A 1 85 ? -6.857 -2.733 4.284 1.00 90.94 85 VAL A N 1
ATOM 597 C CA . VAL A 1 85 ? -7.426 -1.403 4.028 1.00 90.94 85 VAL A CA 1
ATOM 598 C C . VAL A 1 85 ? -7.703 -0.703 5.356 1.00 90.94 85 VAL A C 1
ATOM 600 O O . VAL A 1 85 ? -8.492 -1.181 6.159 1.00 90.94 85 VAL A O 1
ATOM 603 N N . ILE A 1 86 ? -7.080 0.452 5.578 1.00 88.56 86 ILE A N 1
ATOM 604 C CA . ILE A 1 86 ? -7.294 1.279 6.774 1.00 88.56 86 ILE A CA 1
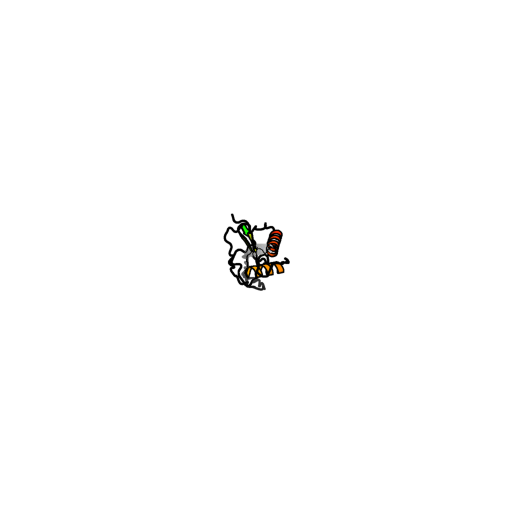ATOM 605 C C . ILE A 1 86 ? -8.582 2.096 6.641 1.00 88.56 86 ILE A C 1
ATOM 607 O O . ILE A 1 86 ? -9.353 2.252 7.587 1.00 88.56 86 ILE A O 1
ATOM 611 N N . GLY A 1 87 ? -8.822 2.615 5.441 1.00 88.81 87 GLY A N 1
ATOM 612 C CA . GLY A 1 87 ? -9.956 3.467 5.114 1.00 88.81 87 GLY A CA 1
ATOM 613 C C . GLY A 1 87 ? -10.009 3.743 3.623 1.00 88.81 87 GLY A C 1
ATOM 614 O O . GLY A 1 87 ? -9.089 3.382 2.888 1.00 88.81 87 GLY A O 1
ATOM 615 N N . VAL A 1 88 ? -11.084 4.382 3.177 1.00 89.25 88 VAL A N 1
ATOM 616 C CA . VAL A 1 88 ? -11.255 4.769 1.776 1.00 89.25 88 VAL A CA 1
ATOM 617 C C . VAL A 1 88 ? -11.528 6.264 1.713 1.00 89.25 88 VAL A C 1
ATOM 619 O O . VAL A 1 88 ? -12.468 6.755 2.342 1.00 89.25 88 VAL A O 1
ATOM 622 N N . VAL A 1 89 ? -10.705 6.986 0.956 1.00 89.06 89 VAL A N 1
ATOM 623 C CA . VAL A 1 89 ? -10.852 8.426 0.703 1.00 89.06 89 VAL A CA 1
ATOM 624 C C . VAL A 1 89 ? -11.086 8.613 -0.787 1.00 89.06 89 VAL A C 1
ATOM 626 O O . VAL A 1 89 ? -10.322 8.085 -1.589 1.00 89.06 89 VAL A O 1
ATOM 629 N N . ASP A 1 90 ? -12.158 9.312 -1.156 1.00 87.69 90 ASP A N 1
ATOM 630 C CA . ASP A 1 90 ? -12.546 9.546 -2.555 1.00 87.69 90 ASP A CA 1
ATOM 631 C C . ASP A 1 90 ? -12.560 8.258 -3.413 1.00 87.69 90 ASP A C 1
ATOM 633 O O . ASP A 1 90 ? -12.003 8.213 -4.511 1.00 87.69 90 ASP A O 1
ATOM 637 N N . GLU A 1 91 ? -13.159 7.181 -2.885 1.00 85.94 91 GLU A N 1
ATOM 638 C CA . GLU A 1 91 ? -13.216 5.839 -3.497 1.00 85.94 91 GLU A CA 1
ATOM 639 C C . GLU A 1 91 ? -11.843 5.179 -3.751 1.00 85.94 91 GLU A C 1
ATOM 641 O O . GLU A 1 91 ? -11.732 4.204 -4.499 1.00 85.94 91 GLU A O 1
ATOM 646 N N . ARG A 1 92 ? -10.778 5.671 -3.102 1.00 86.38 92 ARG A N 1
ATOM 647 C CA . ARG A 1 92 ? -9.424 5.104 -3.163 1.00 86.38 92 ARG A CA 1
ATOM 648 C C . ARG A 1 92 ? -9.035 4.491 -1.818 1.00 86.38 92 ARG A C 1
ATOM 650 O O . ARG A 1 92 ? -9.068 5.187 -0.799 1.00 86.38 92 ARG A O 1
ATOM 657 N N . PRO A 1 93 ? -8.657 3.202 -1.782 1.00 89.56 93 PRO A N 1
ATOM 658 C CA . PRO A 1 93 ? -8.289 2.547 -0.539 1.00 89.56 93 PRO A CA 1
ATOM 659 C C . PRO A 1 93 ? -6.924 3.038 -0.054 1.00 89.56 93 PRO A C 1
ATOM 661 O O . PRO A 1 93 ? -5.966 3.147 -0.819 1.00 89.56 93 PRO A O 1
ATOM 664 N N . ILE A 1 94 ? -6.827 3.281 1.247 1.00 89.12 94 ILE A N 1
ATOM 665 C CA . ILE A 1 94 ? -5.575 3.524 1.956 1.00 89.12 94 ILE A CA 1
ATOM 666 C C . ILE A 1 94 ? -5.118 2.190 2.532 1.00 89.12 94 ILE A C 1
ATOM 668 O O . ILE A 1 94 ? -5.820 1.585 3.344 1.00 89.12 94 ILE A O 1
ATOM 672 N N . LEU A 1 95 ? -3.946 1.735 2.106 1.00 89.62 95 LEU A N 1
ATOM 673 C CA . LEU A 1 95 ? -3.408 0.419 2.438 1.00 89.62 95 LEU A CA 1
ATOM 674 C C . LEU A 1 95 ? -2.356 0.526 3.541 1.00 89.62 95 LEU A C 1
ATOM 676 O O . LEU A 1 95 ? -1.533 1.444 3.531 1.00 89.62 95 LEU A O 1
ATOM 680 N N . LEU A 1 96 ? -2.338 -0.443 4.456 1.00 89.56 96 LEU A N 1
ATOM 681 C CA . LEU A 1 96 ? -1.224 -0.609 5.380 1.00 89.56 96 LEU A CA 1
ATOM 682 C C . LEU A 1 96 ? -0.042 -1.239 4.641 1.00 89.56 96 LEU A C 1
ATOM 684 O O . LEU A 1 96 ? -0.116 -2.382 4.200 1.00 89.56 96 LEU A O 1
ATOM 688 N N . VAL A 1 97 ? 1.070 -0.517 4.560 1.00 89.50 97 VAL A N 1
ATOM 689 C CA . VAL A 1 97 ? 2.335 -1.027 4.021 1.00 89.50 97 VAL A CA 1
ATOM 690 C C . VAL A 1 97 ? 3.387 -0.961 5.116 1.00 89.50 97 VAL A C 1
ATOM 692 O O . VAL A 1 97 ? 3.580 0.091 5.727 1.00 89.50 97 VAL A O 1
ATOM 695 N N . GLN A 1 98 ? 4.071 -2.074 5.373 1.00 88.56 98 GLN A N 1
ATOM 696 C CA . GLN A 1 98 ? 5.156 -2.110 6.345 1.00 88.56 98 GLN A CA 1
ATOM 697 C C . GLN A 1 98 ? 6.434 -1.546 5.738 1.00 88.56 98 GLN A C 1
ATOM 699 O O . GLN A 1 98 ? 6.845 -1.901 4.627 1.00 88.56 98 GLN A O 1
ATOM 704 N N . GLY A 1 99 ? 7.075 -0.660 6.496 1.00 88.50 99 GLY A N 1
ATOM 705 C CA . GLY A 1 99 ? 8.135 0.162 5.960 1.00 88.50 99 GLY A CA 1
ATOM 706 C C . GLY A 1 99 ? 8.920 0.964 6.982 1.00 88.50 99 GLY A C 1
ATOM 707 O O . GLY A 1 99 ? 8.408 1.296 8.048 1.00 88.50 99 GLY A O 1
ATOM 708 N N . ALA A 1 100 ? 10.159 1.295 6.624 1.00 88.12 100 ALA A N 1
ATOM 709 C CA . ALA A 1 100 ? 11.021 2.196 7.386 1.00 88.12 100 ALA A CA 1
ATOM 710 C C . ALA A 1 100 ? 10.858 3.662 6.953 1.00 88.12 100 ALA A C 1
ATOM 712 O O . ALA A 1 100 ? 11.139 4.570 7.733 1.00 88.12 100 ALA A O 1
ATOM 713 N N . VAL A 1 101 ? 10.412 3.897 5.715 1.00 87.69 101 VAL A N 1
ATOM 714 C CA . VAL A 1 101 ? 10.250 5.237 5.145 1.00 87.69 101 VAL A CA 1
ATOM 715 C C . VAL A 1 101 ? 8.762 5.530 4.943 1.00 87.69 101 VAL A C 1
ATOM 717 O O . VAL A 1 101 ? 8.032 4.667 4.449 1.00 87.69 101 VAL A O 1
ATOM 720 N N . PRO A 1 102 ? 8.274 6.726 5.312 1.00 85.38 102 PRO A N 1
ATOM 721 C CA . PRO A 1 102 ? 6.891 7.101 5.044 1.00 85.38 102 PRO A CA 1
ATOM 722 C C . PRO A 1 102 ? 6.621 7.192 3.536 1.00 85.38 102 PRO A C 1
ATOM 724 O O . PRO A 1 102 ? 7.468 7.657 2.774 1.00 85.38 102 PRO A O 1
ATOM 727 N N . MET A 1 103 ? 5.413 6.823 3.104 1.00 85.94 103 MET A N 1
ATOM 728 C CA . MET A 1 103 ? 4.936 7.096 1.742 1.00 85.94 103 MET A CA 1
ATOM 729 C C . MET A 1 103 ? 4.525 8.571 1.643 1.00 85.94 103 MET A C 1
ATOM 731 O O . MET A 1 103 ? 3.366 8.922 1.835 1.00 85.94 103 MET A O 1
ATOM 735 N N . TRP A 1 104 ? 5.503 9.454 1.435 1.00 82.56 104 TRP A N 1
ATOM 736 C CA . TRP A 1 104 ? 5.335 10.911 1.553 1.00 82.56 104 TRP A CA 1
ATOM 737 C C . TRP A 1 104 ? 4.898 11.610 0.256 1.00 82.56 104 TRP A C 1
ATOM 739 O O . TRP A 1 104 ? 4.570 12.795 0.280 1.00 82.56 104 TRP A O 1
ATOM 749 N N . ARG A 1 105 ? 4.894 10.903 -0.880 1.00 87.94 105 ARG A N 1
ATOM 750 C CA . ARG A 1 105 ? 4.471 11.424 -2.188 1.00 87.94 105 ARG A CA 1
ATOM 751 C C . ARG A 1 105 ? 3.606 10.417 -2.932 1.00 87.94 105 ARG A C 1
ATOM 753 O O . ARG A 1 105 ? 3.641 9.219 -2.662 1.00 87.94 105 ARG A O 1
ATOM 760 N N . THR A 1 106 ? 2.886 10.904 -3.934 1.00 88.88 106 THR A N 1
ATOM 761 C CA . THR A 1 106 ? 2.220 10.040 -4.908 1.00 88.88 106 THR A CA 1
ATOM 762 C C . THR A 1 106 ? 3.261 9.333 -5.775 1.00 88.88 106 THR A C 1
ATOM 764 O O . THR A 1 106 ? 4.092 9.988 -6.402 1.00 88.88 106 THR A O 1
ATOM 767 N N . LEU A 1 107 ? 3.191 8.002 -5.824 1.00 90.31 107 LEU A N 1
ATOM 768 C CA . LEU A 1 107 ? 4.004 7.173 -6.710 1.00 90.31 107 LEU A CA 1
ATOM 769 C C . LEU A 1 107 ? 3.285 6.954 -8.043 1.00 90.31 107 LEU A C 1
ATOM 771 O O . LEU A 1 107 ? 2.078 6.725 -8.081 1.00 90.31 107 LEU A O 1
ATOM 775 N N . ALA A 1 108 ? 4.041 7.022 -9.132 1.00 90.50 108 ALA A N 1
ATOM 776 C CA . ALA A 1 108 ? 3.568 6.809 -10.496 1.00 90.50 108 ALA A CA 1
ATOM 777 C C . ALA A 1 108 ? 4.658 6.125 -11.339 1.00 90.50 108 ALA A C 1
ATOM 779 O O . ALA A 1 108 ? 5.834 6.208 -10.968 1.00 90.50 108 ALA A O 1
ATOM 780 N N . PRO A 1 109 ? 4.316 5.506 -12.485 1.00 89.88 109 PRO A N 1
ATOM 781 C CA . PRO A 1 109 ? 5.308 4.993 -13.427 1.00 89.88 109 PRO A CA 1
ATOM 782 C C . PRO A 1 109 ? 6.422 6.006 -13.725 1.00 89.88 109 PRO A C 1
ATOM 784 O O . PRO A 1 109 ? 6.151 7.180 -13.978 1.00 89.88 109 PRO A O 1
ATOM 787 N N . GLY A 1 110 ? 7.675 5.556 -13.643 1.00 91.44 110 GLY A N 1
ATOM 788 C CA . GLY A 1 110 ? 8.876 6.394 -13.739 1.00 91.44 110 GLY A CA 1
ATOM 789 C C . GLY A 1 110 ? 9.355 7.000 -12.412 1.00 91.44 110 GLY A C 1
ATOM 790 O O . GLY A 1 110 ? 10.417 7.625 -12.375 1.00 91.44 110 GLY A O 1
ATOM 791 N N . SER A 1 111 ? 8.624 6.816 -11.307 1.00 94.56 111 SER A N 1
ATOM 792 C CA . SER A 1 111 ? 9.097 7.218 -9.975 1.00 94.56 111 SER A CA 1
ATOM 793 C C . SER A 1 111 ? 10.293 6.375 -9.554 1.00 94.56 111 SER A C 1
ATOM 795 O O . SER A 1 111 ? 10.316 5.171 -9.785 1.00 94.56 111 SER A O 1
ATOM 797 N N . ASN A 1 112 ? 11.267 7.003 -8.897 1.00 95.56 112 ASN A N 1
ATOM 798 C CA . ASN A 1 112 ? 12.446 6.321 -8.377 1.00 95.56 112 ASN A CA 1
ATOM 799 C C . ASN A 1 112 ? 12.716 6.733 -6.928 1.00 95.56 112 ASN A C 1
ATOM 801 O O . ASN A 1 112 ? 12.645 7.925 -6.606 1.00 95.56 112 ASN A O 1
ATOM 805 N N . GLY A 1 113 ? 13.022 5.775 -6.055 1.00 95.00 113 GLY A N 1
ATOM 806 C CA . GLY A 1 113 ? 13.351 6.063 -4.660 1.00 95.00 113 GLY A CA 1
ATOM 807 C C . GLY A 1 113 ? 13.201 4.892 -3.692 1.00 95.00 113 GLY A C 1
ATOM 808 O O . GLY A 1 113 ? 12.862 3.768 -4.062 1.00 95.00 113 GLY A O 1
ATOM 809 N N . GLU A 1 114 ? 13.467 5.179 -2.418 1.00 95.00 114 GLU A N 1
ATOM 810 C CA . GLU A 1 114 ? 13.341 4.199 -1.333 1.00 95.00 114 GLU A CA 1
ATOM 811 C C . GLU A 1 114 ? 11.877 3.856 -1.008 1.00 95.00 114 GLU A C 1
ATOM 813 O O . GLU A 1 114 ? 11.539 2.718 -0.700 1.00 95.00 114 GLU A O 1
ATOM 818 N N . ASP A 1 115 ? 10.978 4.822 -1.167 1.00 93.56 115 ASP A N 1
ATOM 819 C CA . ASP A 1 115 ? 9.531 4.618 -1.081 1.00 93.56 115 ASP A CA 1
ATOM 820 C C . ASP A 1 115 ? 9.029 3.597 -2.116 1.00 93.56 115 ASP A C 1
ATOM 822 O O . ASP A 1 115 ? 8.240 2.707 -1.795 1.00 93.56 115 ASP A O 1
ATOM 826 N N . VAL A 1 116 ? 9.556 3.660 -3.341 1.00 95.50 116 VAL A N 1
ATOM 827 C CA . VAL A 1 116 ? 9.262 2.681 -4.395 1.00 95.50 116 VAL A CA 1
ATOM 828 C C . VAL A 1 116 ? 9.825 1.304 -4.050 1.00 95.50 116 VAL A C 1
ATOM 830 O O . VAL A 1 116 ? 9.113 0.309 -4.167 1.00 95.50 116 VAL A O 1
ATOM 833 N N . ARG A 1 117 ? 11.080 1.225 -3.594 1.00 95.62 117 ARG A N 1
ATOM 834 C CA . ARG A 1 117 ? 11.720 -0.045 -3.206 1.00 95.62 117 ARG A CA 1
ATOM 835 C C . ARG A 1 117 ? 10.952 -0.727 -2.074 1.00 95.62 117 ARG A C 1
ATOM 837 O O . ARG A 1 117 ? 10.747 -1.939 -2.098 1.00 95.62 117 ARG A O 1
ATOM 844 N N . GLN A 1 118 ? 10.473 0.052 -1.114 1.00 95.06 118 GLN A N 1
ATOM 845 C CA . GLN A 1 118 ? 9.627 -0.438 -0.037 1.00 95.06 118 GLN A CA 1
ATOM 846 C C . GLN A 1 118 ? 8.270 -0.943 -0.543 1.00 95.06 118 GLN A C 1
ATOM 848 O O . GLN A 1 118 ? 7.838 -2.017 -0.127 1.00 95.06 118 GLN A O 1
ATOM 853 N N . LEU A 1 119 ? 7.618 -0.213 -1.454 1.00 94.19 119 LEU A N 1
ATOM 854 C CA . LEU A 1 119 ? 6.375 -0.667 -2.081 1.00 94.19 119 LEU A CA 1
ATOM 855 C C . LEU A 1 119 ? 6.581 -1.993 -2.829 1.00 94.19 119 LEU A C 1
ATOM 857 O O . LEU A 1 119 ? 5.806 -2.925 -2.636 1.00 94.19 119 LEU A O 1
ATOM 861 N N . GLN A 1 120 ? 7.637 -2.103 -3.637 1.00 95.81 120 GLN A N 1
ATOM 862 C CA . GLN A 1 120 ? 7.987 -3.339 -4.344 1.00 95.81 120 GLN A CA 1
ATOM 863 C C . GLN A 1 120 ? 8.194 -4.504 -3.368 1.00 95.81 120 GLN A C 1
ATOM 865 O O . GLN A 1 120 ? 7.657 -5.589 -3.577 1.00 95.81 120 GLN A O 1
ATOM 870 N N . ALA A 1 121 ? 8.926 -4.279 -2.273 1.00 95.62 121 ALA A N 1
ATOM 871 C CA . ALA A 1 121 ? 9.151 -5.298 -1.252 1.00 95.62 121 ALA A CA 1
ATOM 872 C C . ALA A 1 121 ? 7.847 -5.731 -0.561 1.00 95.62 121 ALA A C 1
ATOM 874 O O . ALA A 1 121 ? 7.675 -6.913 -0.270 1.00 95.62 121 ALA A O 1
ATOM 875 N N . ALA A 1 122 ? 6.927 -4.799 -0.307 1.00 94.88 122 ALA A N 1
ATOM 876 C CA . ALA A 1 122 ? 5.613 -5.109 0.246 1.00 94.88 122 ALA A CA 1
ATOM 877 C C . ALA A 1 122 ? 4.761 -5.924 -0.734 1.00 94.88 122 ALA A C 1
ATOM 879 O O . ALA A 1 122 ? 4.226 -6.963 -0.362 1.00 94.88 122 ALA A O 1
ATOM 880 N N . LEU A 1 123 ? 4.708 -5.524 -2.007 1.00 94.94 123 LEU A N 1
ATOM 881 C CA . LEU A 1 123 ? 4.012 -6.274 -3.057 1.00 94.94 123 LEU A CA 1
ATOM 882 C C . LEU A 1 123 ? 4.582 -7.690 -3.217 1.00 94.94 123 LEU A C 1
ATOM 884 O O . LEU A 1 123 ? 3.818 -8.644 -3.341 1.00 94.94 123 LEU A O 1
ATOM 888 N N . ALA A 1 124 ? 5.904 -7.848 -3.119 1.00 95.44 124 ALA A N 1
ATOM 889 C CA . ALA A 1 124 ? 6.548 -9.158 -3.125 1.00 95.44 124 ALA A CA 1
ATOM 890 C C . ALA A 1 124 ? 6.126 -10.026 -1.926 1.00 95.44 124 ALA A C 1
ATOM 892 O O . ALA A 1 124 ? 5.829 -11.207 -2.103 1.00 95.44 124 ALA A O 1
ATOM 893 N N . ARG A 1 125 ? 6.029 -9.452 -0.715 1.00 94.88 125 ARG A N 1
ATOM 894 C CA . ARG A 1 125 ? 5.499 -10.159 0.471 1.00 94.88 125 ARG A CA 1
ATOM 895 C C . ARG A 1 125 ? 4.025 -10.537 0.325 1.00 94.88 125 ARG A C 1
ATOM 897 O O . ARG A 1 125 ? 3.619 -11.576 0.833 1.00 94.88 125 ARG A O 1
ATOM 904 N N . LEU A 1 126 ? 3.251 -9.732 -0.401 1.00 93.56 126 LEU A N 1
ATOM 905 C CA . LEU A 1 126 ? 1.854 -10.004 -0.752 1.00 93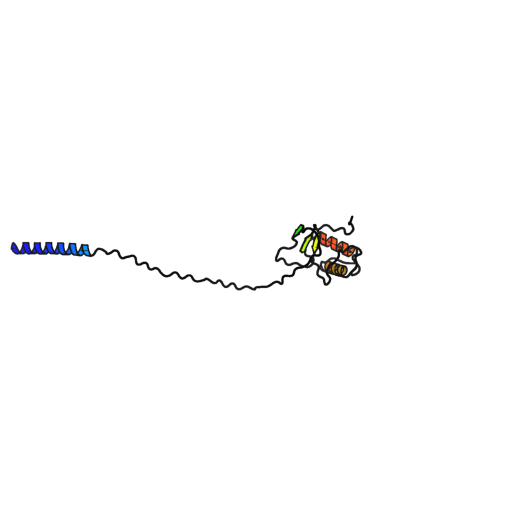.56 126 LEU A CA 1
ATOM 906 C C . LEU A 1 126 ? 1.701 -11.015 -1.908 1.00 93.56 126 LEU A C 1
ATOM 908 O O . LEU A 1 126 ? 0.577 -11.350 -2.273 1.00 93.56 126 LEU A O 1
ATOM 912 N N . GLY A 1 127 ? 2.808 -11.521 -2.467 1.00 95.12 127 GLY A N 1
ATOM 913 C CA . GLY A 1 127 ? 2.818 -12.582 -3.478 1.00 95.12 127 GLY A CA 1
ATOM 914 C C . GLY A 1 127 ? 2.885 -12.108 -4.932 1.00 95.12 127 GLY A C 1
ATOM 915 O O . GLY A 1 127 ? 2.740 -12.928 -5.837 1.00 95.12 127 GLY A O 1
ATOM 916 N N . TYR A 1 128 ? 3.121 -10.818 -5.184 1.00 95.56 128 TYR A N 1
ATOM 917 C CA . TYR A 1 128 ? 3.244 -10.280 -6.540 1.00 95.56 128 TYR A CA 1
ATOM 918 C C . TYR A 1 128 ? 4.695 -10.302 -7.019 1.00 95.56 128 TYR A C 1
ATOM 920 O O . TYR A 1 128 ? 5.608 -9.856 -6.324 1.00 95.56 128 TYR A O 1
ATOM 928 N N . ALA A 1 129 ? 4.915 -10.798 -8.236 1.00 94.00 129 ALA A N 1
ATOM 929 C CA . ALA A 1 129 ? 6.236 -10.800 -8.849 1.00 94.00 129 ALA A CA 1
ATOM 930 C C . ALA A 1 129 ? 6.620 -9.389 -9.326 1.00 94.00 129 ALA A C 1
ATOM 932 O O . ALA A 1 129 ? 5.869 -8.756 -10.067 1.00 94.00 129 ALA A O 1
ATOM 933 N N . ILE A 1 130 ? 7.808 -8.929 -8.927 1.00 96.56 130 ILE A N 1
ATOM 934 C CA . ILE A 1 130 ? 8.394 -7.652 -9.347 1.00 96.56 130 ILE A CA 1
ATOM 935 C C . ILE A 1 130 ? 9.635 -7.949 -10.189 1.00 96.56 130 ILE A C 1
ATOM 937 O O . ILE A 1 130 ? 10.547 -8.635 -9.730 1.00 96.56 130 ILE A O 1
ATOM 941 N N . TYR A 1 131 ? 9.651 -7.432 -11.415 1.00 95.62 131 TYR A N 1
ATOM 942 C CA . TYR A 1 131 ? 10.756 -7.565 -12.370 1.00 95.62 131 TYR A CA 1
ATOM 943 C C . TYR A 1 131 ? 11.461 -6.235 -12.651 1.00 95.62 131 TYR A C 1
ATOM 945 O O . TYR A 1 131 ? 12.475 -6.218 -13.342 1.00 95.62 131 TYR A O 1
ATOM 953 N N . ASP A 1 132 ? 10.913 -5.132 -12.142 1.00 95.06 132 ASP A N 1
ATOM 954 C CA . ASP A 1 132 ? 11.515 -3.810 -12.264 1.00 95.06 132 ASP A CA 1
ATOM 955 C C . ASP A 1 132 ? 12.799 -3.727 -11.432 1.00 95.06 132 ASP A C 1
ATOM 957 O O . ASP A 1 132 ? 12.960 -4.429 -10.427 1.00 95.06 132 ASP A O 1
ATOM 961 N N . ASP A 1 133 ? 13.682 -2.801 -11.806 1.00 96.88 133 ASP A N 1
ATOM 962 C CA . ASP A 1 133 ? 14.847 -2.477 -10.990 1.00 96.88 133 ASP A CA 1
ATOM 963 C C . ASP A 1 133 ? 14.421 -2.035 -9.581 1.00 96.88 133 ASP A C 1
ATOM 965 O O . ASP A 1 133 ? 13.395 -1.373 -9.371 1.00 96.88 133 ASP A O 1
ATOM 969 N N . ALA A 1 134 ? 15.233 -2.395 -8.587 1.00 95.50 134 ALA A N 1
ATOM 970 C CA . ALA A 1 134 ? 14.948 -2.079 -7.197 1.00 95.50 134 ALA A CA 1
ATOM 971 C C . ALA A 1 134 ? 14.865 -0.558 -6.991 1.00 95.50 134 ALA A C 1
ATOM 973 O O . ALA A 1 134 ? 15.834 0.17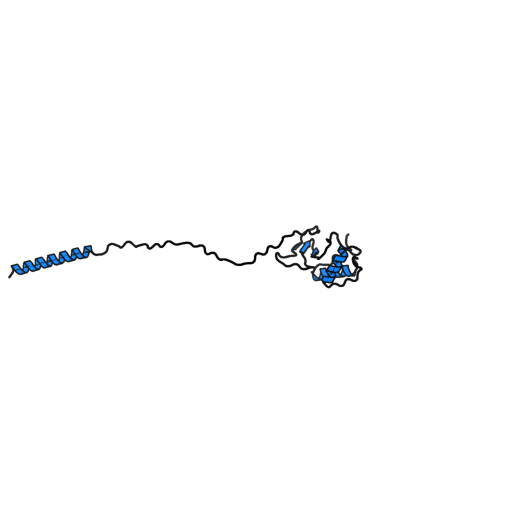3 -7.196 1.00 95.50 134 ALA A O 1
ATOM 974 N N . GLY A 1 135 ? 13.705 -0.087 -6.538 1.00 95.25 135 GLY A N 1
ATOM 975 C CA . GLY A 1 135 ? 13.427 1.333 -6.356 1.00 95.25 135 GLY A CA 1
ATOM 976 C C . GLY A 1 135 ? 12.957 2.066 -7.607 1.00 95.25 135 GLY A C 1
ATOM 977 O O . GLY A 1 135 ? 12.748 3.270 -7.503 1.00 95.25 135 GLY A O 1
ATOM 978 N N . ALA A 1 136 ? 12.749 1.384 -8.736 1.00 97.06 136 ALA A N 1
ATOM 979 C CA . ALA A 1 136 ? 12.179 1.952 -9.954 1.00 97.06 136 ALA A CA 1
ATOM 980 C C . ALA A 1 136 ? 10.725 1.500 -10.145 1.00 97.06 136 ALA A C 1
ATOM 982 O O . ALA A 1 136 ? 10.424 0.312 -10.217 1.00 97.06 136 ALA A O 1
ATOM 983 N N . PHE A 1 137 ? 9.796 2.449 -10.238 1.00 95.56 137 PHE A N 1
ATOM 984 C CA . PHE A 1 137 ? 8.385 2.147 -10.449 1.00 95.56 137 PHE A CA 1
ATOM 985 C C . PHE A 1 137 ? 8.174 1.935 -11.947 1.00 95.56 137 PHE A C 1
ATOM 987 O O . PHE A 1 137 ? 7.909 2.888 -12.686 1.00 95.56 137 PHE A O 1
ATOM 994 N N . GLY A 1 138 ? 8.351 0.697 -12.394 1.00 94.00 138 GLY A N 1
ATOM 995 C CA . GLY A 1 138 ? 8.160 0.283 -13.776 1.00 94.00 138 GLY A CA 1
ATOM 996 C C . GLY A 1 138 ? 6.808 -0.391 -14.002 1.00 94.00 138 GLY A C 1
ATOM 997 O O . GLY A 1 138 ? 5.855 -0.235 -13.230 1.00 94.00 138 GLY A O 1
ATOM 998 N N . ASP A 1 139 ? 6.724 -1.125 -15.108 1.00 94.75 139 ASP A N 1
ATOM 999 C CA . ASP A 1 139 ? 5.487 -1.761 -15.552 1.00 94.75 139 ASP A CA 1
ATOM 1000 C C . ASP A 1 139 ? 5.086 -2.940 -14.660 1.00 94.75 139 ASP A C 1
ATOM 1002 O O . ASP A 1 139 ? 3.892 -3.152 -14.439 1.00 94.75 139 ASP A O 1
ATOM 1006 N N . SER A 1 140 ? 6.047 -3.695 -14.109 1.00 95.31 140 SER A N 1
ATOM 1007 C CA . SER A 1 140 ? 5.711 -4.840 -13.253 1.00 95.31 140 SER A CA 1
ATOM 1008 C C . SER A 1 140 ? 5.185 -4.398 -11.887 1.00 95.31 140 SER A C 1
ATOM 1010 O O . SER A 1 140 ? 4.199 -4.961 -11.411 1.00 95.31 140 SER A O 1
ATOM 1012 N N . ALA A 1 141 ? 5.740 -3.333 -11.299 1.00 94.94 141 ALA A N 1
ATOM 1013 C CA . ALA A 1 141 ? 5.200 -2.721 -10.091 1.00 94.94 141 ALA A CA 1
ATOM 1014 C C . ALA A 1 141 ? 3.813 -2.112 -10.340 1.00 94.94 141 ALA A C 1
ATOM 1016 O O . ALA A 1 141 ? 2.900 -2.325 -9.540 1.00 94.94 141 ALA A O 1
ATOM 1017 N N . ALA A 1 142 ? 3.617 -1.411 -11.463 1.00 94.00 142 ALA A N 1
ATOM 1018 C CA . ALA A 1 142 ? 2.309 -0.871 -11.840 1.00 94.00 142 ALA A CA 1
ATOM 1019 C C . ALA A 1 142 ? 1.253 -1.980 -11.986 1.00 94.00 142 ALA A C 1
ATOM 1021 O O . ALA A 1 142 ? 0.138 -1.863 -11.472 1.00 94.00 142 ALA A O 1
ATOM 1022 N N . LEU A 1 143 ? 1.616 -3.074 -12.660 1.00 94.12 143 LEU A N 1
ATOM 1023 C CA . LEU A 1 143 ? 0.758 -4.240 -12.829 1.00 94.12 143 LEU A CA 1
ATOM 1024 C C . LEU A 1 143 ? 0.411 -4.880 -11.482 1.00 94.12 143 LEU A C 1
ATOM 1026 O O . LEU A 1 143 ? -0.763 -5.139 -11.229 1.00 94.12 143 LEU A O 1
ATOM 1030 N N . ALA A 1 144 ? 1.403 -5.093 -10.616 1.00 94.88 144 ALA A N 1
ATOM 1031 C CA . ALA A 1 144 ? 1.209 -5.672 -9.291 1.00 94.88 144 ALA A CA 1
ATOM 1032 C C . ALA A 1 144 ? 0.248 -4.834 -8.434 1.00 94.88 144 ALA A C 1
ATOM 1034 O O . ALA A 1 144 ? -0.681 -5.380 -7.844 1.00 94.88 144 ALA A O 1
ATOM 1035 N N . VAL A 1 145 ? 0.403 -3.504 -8.425 1.00 93.38 145 VAL A N 1
ATOM 1036 C CA . VAL A 1 145 ? -0.530 -2.598 -7.732 1.00 93.38 145 VAL A CA 1
ATOM 1037 C C . VAL A 1 145 ? -1.944 -2.731 -8.294 1.00 93.38 145 VAL A C 1
ATOM 1039 O O . VAL A 1 145 ? -2.900 -2.848 -7.532 1.00 93.38 145 VAL A O 1
ATOM 1042 N N . ASN A 1 146 ? -2.095 -2.744 -9.617 1.00 92.06 146 ASN A N 1
ATOM 1043 C CA . ASN A 1 146 ? -3.410 -2.847 -10.247 1.00 92.06 146 ASN A CA 1
ATOM 1044 C C . ASN A 1 146 ? -4.092 -4.186 -9.959 1.00 92.06 146 ASN A C 1
ATOM 1046 O O . ASN A 1 146 ? -5.285 -4.212 -9.667 1.00 92.06 146 ASN A O 1
ATOM 1050 N N . GLN A 1 147 ? -3.346 -5.290 -10.003 1.00 93.69 147 GLN A N 1
ATOM 1051 C CA . GLN A 1 147 ? -3.860 -6.605 -9.627 1.00 93.69 147 GLN A CA 1
ATOM 1052 C C . GLN A 1 147 ? -4.262 -6.633 -8.152 1.00 93.69 147 GLN A C 1
ATOM 1054 O O . GLN A 1 147 ? -5.340 -7.123 -7.825 1.00 93.69 147 GLN A O 1
ATOM 1059 N N . TYR A 1 148 ? -3.442 -6.041 -7.281 1.00 93.44 148 TYR A N 1
ATOM 1060 C CA . TYR A 1 148 ? -3.739 -5.949 -5.860 1.00 93.44 148 TYR A CA 1
ATOM 1061 C C . TYR A 1 148 ? -5.034 -5.180 -5.582 1.00 93.44 148 TYR A C 1
ATOM 1063 O O . TYR A 1 148 ? -5.920 -5.669 -4.883 1.00 93.44 148 TYR A O 1
ATOM 1071 N N . LEU A 1 149 ? -5.189 -4.001 -6.188 1.00 91.81 149 LEU A N 1
ATOM 1072 C CA . LEU A 1 149 ? -6.404 -3.198 -6.058 1.00 91.81 149 LEU A CA 1
ATOM 1073 C C . LEU A 1 149 ? -7.631 -3.915 -6.631 1.00 91.81 149 LEU A C 1
ATOM 1075 O O . LEU A 1 149 ? -8.693 -3.875 -6.013 1.00 91.81 149 LEU A O 1
ATOM 1079 N N . ALA A 1 150 ? -7.478 -4.626 -7.750 1.00 91.56 150 ALA A N 1
ATOM 1080 C CA . ALA A 1 150 ? -8.559 -5.404 -8.346 1.00 91.56 150 ALA A CA 1
ATOM 1081 C C . ALA A 1 150 ? -9.029 -6.546 -7.430 1.00 91.56 150 ALA A C 1
ATOM 1083 O O . ALA A 1 150 ? -10.234 -6.756 -7.300 1.00 91.56 150 ALA A O 1
ATOM 1084 N N . VAL A 1 151 ? -8.109 -7.239 -6.746 1.00 91.38 151 VAL A N 1
ATOM 1085 C CA . VAL A 1 151 ? -8.447 -8.266 -5.738 1.00 91.38 151 VAL A CA 1
ATOM 1086 C C . VAL A 1 151 ? -9.253 -7.667 -4.584 1.00 91.38 151 VAL A C 1
ATOM 1088 O O . VAL A 1 151 ? -10.171 -8.304 -4.073 1.00 91.38 151 VAL A O 1
ATOM 1091 N N . LEU A 1 152 ? -8.961 -6.421 -4.211 1.00 89.06 152 LEU A N 1
ATOM 1092 C CA . LEU A 1 152 ? -9.706 -5.679 -3.195 1.00 89.06 152 LEU A CA 1
ATOM 1093 C C . LEU A 1 152 ? -11.021 -5.062 -3.714 1.00 89.06 152 LEU A C 1
ATOM 1095 O O . LEU A 1 152 ? -11.759 -4.461 -2.934 1.00 89.06 152 LEU A O 1
ATOM 1099 N N . GLY A 1 153 ? -11.329 -5.201 -5.007 1.00 89.06 153 GLY A N 1
ATOM 1100 C CA . GLY A 1 153 ? -12.540 -4.664 -5.631 1.00 89.06 153 GLY A CA 1
ATOM 1101 C C . GLY A 1 153 ? -12.467 -3.183 -6.015 1.00 89.06 153 GLY A C 1
ATOM 1102 O O . GLY A 1 153 ? -13.508 -2.575 -6.264 1.00 89.06 153 GLY A O 1
ATOM 1103 N N . TYR A 1 154 ? -11.271 -2.594 -6.079 1.00 84.75 154 TYR A N 1
ATOM 1104 C CA . TYR A 1 154 ? -11.065 -1.208 -6.503 1.00 84.75 154 TYR A CA 1
ATOM 1105 C C . TYR A 1 154 ? -10.549 -1.150 -7.943 1.00 84.75 154 TYR A C 1
ATOM 1107 O O . TYR A 1 154 ? -9.647 -1.892 -8.335 1.00 84.75 154 TYR A O 1
ATOM 1115 N N . GLY A 1 155 ? -11.129 -0.251 -8.744 1.00 73.94 155 GLY A N 1
ATOM 1116 C CA . GLY A 1 155 ? -10.669 0.006 -10.107 1.00 73.94 155 GLY A CA 1
ATOM 1117 C C . GLY A 1 155 ? -9.250 0.573 -10.106 1.00 73.94 155 GLY A C 1
ATOM 1118 O O . GLY A 1 155 ? -8.909 1.401 -9.259 1.00 73.94 155 GLY A O 1
ATOM 1119 N N . SER A 1 156 ? -8.421 0.130 -11.053 1.00 58.41 156 SER A N 1
ATOM 1120 C CA . SER A 1 156 ? -7.057 0.633 -11.212 1.00 58.41 156 SER A CA 1
ATOM 1121 C C . SER A 1 156 ? -7.069 2.152 -11.362 1.00 58.41 156 SER A C 1
ATOM 1123 O O . SER A 1 156 ? -7.713 2.697 -12.262 1.00 58.41 156 SER A O 1
ATOM 1125 N N . VAL A 1 157 ? -6.337 2.840 -10.489 1.00 56.34 157 VAL A N 1
ATOM 1126 C CA . VAL A 1 157 ? -6.064 4.264 -10.654 1.00 56.34 157 VAL A CA 1
ATOM 1127 C C . VAL A 1 157 ? -5.115 4.395 -11.838 1.00 56.34 157 VAL A C 1
ATOM 1129 O O . VAL A 1 157 ? -3.920 4.136 -11.711 1.00 56.34 157 VAL A O 1
ATOM 1132 N N . ASP A 1 158 ? -5.631 4.810 -12.992 1.00 46.34 158 ASP A N 1
ATOM 1133 C CA . ASP A 1 158 ? -4.781 5.175 -14.120 1.00 46.34 158 ASP A CA 1
ATOM 1134 C C . ASP A 1 158 ? -3.928 6.391 -13.728 1.00 46.34 158 ASP A C 1
ATOM 1136 O O . ASP A 1 158 ? -4.365 7.542 -13.779 1.00 46.34 158 ASP A O 1
ATOM 1140 N N . ALA A 1 159 ? -2.671 6.142 -13.352 1.00 45.72 159 ALA A N 1
ATOM 1141 C CA . ALA A 1 159 ? -1.684 7.178 -13.038 1.00 45.72 159 ALA A CA 1
ATOM 1142 C C . ALA A 1 159 ? -1.343 8.077 -14.249 1.00 45.72 159 ALA A C 1
ATOM 1144 O O . ALA A 1 159 ? -0.616 9.057 -14.105 1.00 45.72 159 ALA A O 1
ATOM 1145 N N . ARG A 1 160 ? -1.871 7.762 -15.442 1.00 43.28 160 ARG A N 1
ATOM 1146 C CA . ARG A 1 160 ? -1.709 8.549 -16.674 1.00 43.28 160 ARG A CA 1
ATOM 1147 C C . ARG A 1 160 ? -2.718 9.687 -16.821 1.00 43.28 160 ARG A C 1
ATOM 1149 O O . ARG A 1 160 ? -2.512 10.551 -17.668 1.00 43.28 160 ARG A O 1
ATOM 1156 N N . THR A 1 161 ? -3.783 9.719 -16.021 1.00 36.75 161 THR A N 1
ATOM 1157 C CA . THR A 1 161 ? -4.893 10.652 -16.253 1.00 36.75 161 THR A CA 1
ATOM 1158 C C . THR A 1 161 ? -4.965 11.705 -15.151 1.00 36.75 161 THR A C 1
ATOM 1160 O O . THR A 1 161 ? -5.829 11.666 -14.281 1.00 36.75 161 THR A O 1
ATOM 1163 N N . ARG A 1 162 ? -4.063 12.691 -15.210 1.00 37.53 162 ARG A N 1
ATOM 1164 C CA . ARG A 1 162 ? -4.407 14.064 -14.811 1.00 37.53 162 ARG A CA 1
ATOM 1165 C C . ARG A 1 162 ? -4.723 14.830 -16.093 1.00 37.53 162 ARG A C 1
ATOM 1167 O O . ARG A 1 162 ? -3.824 15.048 -16.901 1.00 37.53 162 ARG A O 1
ATOM 1174 N N . ARG A 1 163 ? -5.992 15.181 -16.290 1.00 35.62 163 ARG A N 1
ATOM 1175 C CA . ARG A 1 163 ? -6.358 16.345 -17.102 1.00 35.62 163 ARG A CA 1
ATOM 1176 C C . ARG A 1 163 ? -6.510 17.539 -16.180 1.00 35.62 163 ARG A C 1
ATOM 1178 O O . ARG A 1 163 ? -6.942 17.306 -15.030 1.00 35.62 163 ARG A O 1
#

InterPro domains:
  IPR036365 PGBD-like superfamily [SSF47090] (99-154)
  IPR036366 PGBD superfamily [G3DSA:1.10.101.10] (99-163)

Sequence (163 aa):
MTLLAMLLVGLLVVGVVATTVGIQASRGQPEEPATLTATIRTRTLADEMTGKLVAFPKATAHVPAEGTVTREGLTAGANLDEGGVIGVVDERPILLVQGAVPMWRTLAPGSNGEDVRQLQAALARLGYAIYDDAGAFGDSAALAVNQYLAVLGYGSVDARTRR

Radius of gyration: 49.9 Å; chains: 1; bounding box: 104×50×124 Å

Organism: NCBI:txid2020963

Secondary structure (DSSP, 8-state):
--HHHHHHHHHHHHHHHHHHHHHHTTS----------PPP--------------PPPP-PPPP---S-EEEE---TT----TT-EEEEETTEEEEP---SS---S---TT-BSHHHHHHHHHHHHTT----SPTTB--HHHHHHHHHHHHHTTPPP--TT---